Protein AF-A0A2S6GH05-F1 (afdb_monomer)

InterPro domains:
  IPR007278 Domain of unknown function DUF397 [PF04149] (9-56)

pLDDT: mean 83.88, std 10.28, range [43.91, 96.0]

Mean predicted aligned error: 5.63 Å

Solvent-accessible surface area (backbone atoms only — not comparable to full-atom values): 3932 Å² total; per-residue (Å²): 131,83,86,69,67,66,92,78,50,67,70,41,70,54,92,89,51,64,99,61,72,37,65,29,36,24,87,53,42,32,40,31,40,58,79,43,74,88,54,66,50,78,28,54,55,67,58,35,52,51,52,56,51,39,57,74,68,57,69,77,71,73,130

Structure (mmCIF, N/CA/C/O backbone):
data_AF-A0A2S6GH05-F1
#
_entry.id   AF-A0A2S6GH05-F1
#
loop_
_atom_site.group_PDB
_atom_site.id
_atom_site.type_symbol
_atom_site.label_atom_id
_atom_site.label_alt_id
_atom_site.label_comp_id
_atom_site.label_asym_id
_atom_site.label_entity_id
_atom_site.label_seq_id
_atom_site.pdbx_PDB_ins_code
_atom_site.C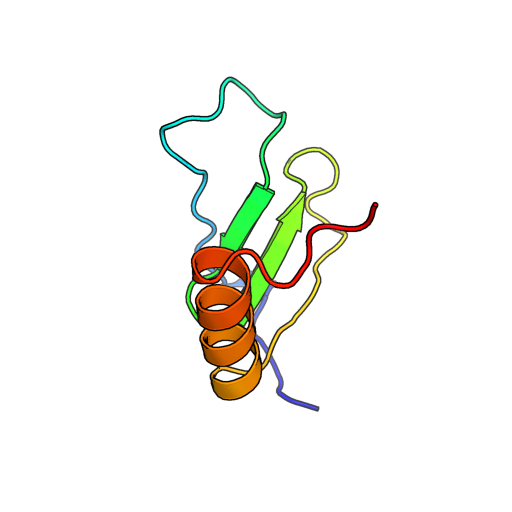artn_x
_atom_site.Cartn_y
_atom_site.Cartn_z
_atom_site.occupancy
_atom_site.B_iso_or_equiv
_atom_site.auth_seq_id
_atom_site.auth_comp_id
_atom_site.auth_asym_id
_atom_site.auth_atom_id
_atom_site.pdbx_PDB_model_num
ATOM 1 N N . MET A 1 1 ? -9.570 -18.270 -4.809 1.00 43.91 1 MET A N 1
ATOM 2 C CA . MET A 1 1 ? -8.299 -17.566 -5.058 1.00 43.91 1 MET A CA 1
ATOM 3 C C . MET A 1 1 ? -8.623 -16.562 -6.141 1.00 43.91 1 MET 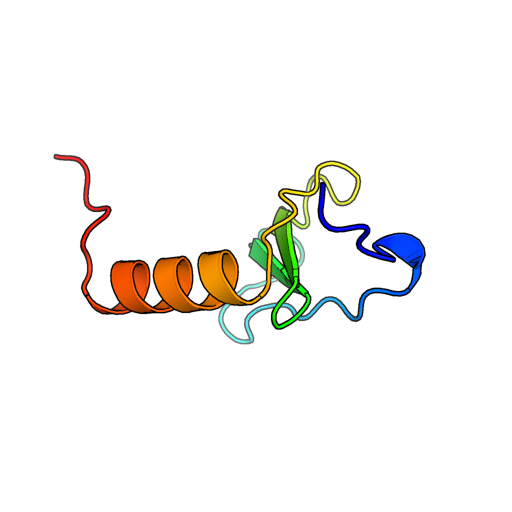A C 1
ATOM 5 O O . MET A 1 1 ? -8.986 -16.983 -7.227 1.00 43.91 1 MET A O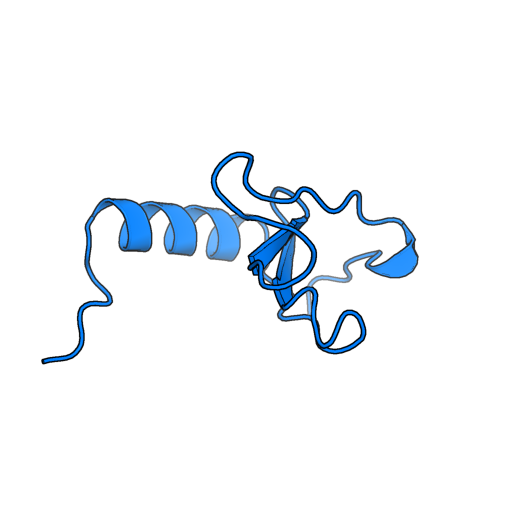 1
ATOM 9 N N . THR A 1 2 ? -8.742 -15.284 -5.800 1.00 56.44 2 THR A N 1
ATOM 10 C CA . THR A 1 2 ? -9.014 -14.249 -6.804 1.00 56.44 2 THR A CA 1
ATOM 11 C C . THR A 1 2 ? -7.779 -14.150 -7.684 1.00 56.44 2 THR A C 1
ATOM 13 O O . THR A 1 2 ? -6.691 -13.913 -7.165 1.00 56.44 2 THR A O 1
ATOM 16 N N . ASP A 1 3 ? -7.943 -14.440 -8.968 1.00 60.38 3 ASP A N 1
ATOM 17 C CA . ASP A 1 3 ? -6.869 -14.343 -9.945 1.00 60.38 3 ASP A CA 1
ATOM 18 C C . ASP A 1 3 ? -6.679 -12.859 -10.259 1.00 60.38 3 ASP A C 1
ATOM 20 O O . ASP A 1 3 ? -7.593 -12.205 -10.763 1.00 60.38 3 ASP A O 1
ATOM 24 N N . PHE A 1 4 ? -5.555 -12.295 -9.828 1.00 70.31 4 PHE A N 1
ATOM 25 C CA . PHE A 1 4 ? -5.208 -10.912 -10.127 1.00 70.31 4 PHE A CA 1
ATOM 26 C C . PHE A 1 4 ? -4.179 -10.938 -11.238 1.00 70.31 4 PHE A C 1
ATOM 28 O O . PHE A 1 4 ? -3.138 -11.581 -11.092 1.00 70.31 4 PHE A O 1
ATOM 35 N N . ASP A 1 5 ? -4.423 -10.187 -12.305 1.00 72.88 5 ASP A N 1
ATOM 36 C CA . ASP A 1 5 ? -3.418 -9.951 -13.337 1.00 72.88 5 ASP A CA 1
ATOM 37 C C . ASP A 1 5 ? -2.391 -8.920 -12.834 1.00 72.88 5 ASP A C 1
ATOM 39 O O . ASP A 1 5 ? -2.344 -7.759 -13.245 1.00 72.88 5 ASP A O 1
ATOM 43 N N . LEU A 1 6 ? -1.588 -9.342 -11.852 1.00 74.69 6 LEU A N 1
ATOM 44 C CA . LEU A 1 6 ? -0.555 -8.522 -11.218 1.00 74.69 6 LEU A CA 1
ATOM 45 C C . LEU A 1 6 ? 0.498 -7.991 -12.210 1.00 74.69 6 LEU A C 1
ATOM 47 O O . LEU A 1 6 ? 0.951 -6.860 -12.006 1.00 74.69 6 LEU A O 1
ATOM 51 N N . PRO A 1 7 ? 0.893 -8.730 -13.271 1.00 79.75 7 PRO A N 1
ATOM 52 C CA . PRO A 1 7 ? 1.754 -8.191 -14.323 1.00 79.75 7 PRO A CA 1
ATOM 53 C C . PRO A 1 7 ? 1.158 -6.979 -15.053 1.00 79.75 7 PRO A C 1
ATOM 55 O O . PRO A 1 7 ? 1.902 -6.055 -15.384 1.00 79.75 7 PRO A O 1
ATOM 58 N N . ALA A 1 8 ? -0.162 -6.948 -15.273 1.00 82.31 8 ALA A N 1
ATOM 59 C CA . ALA A 1 8 ? -0.854 -5.826 -15.915 1.00 82.31 8 ALA A CA 1
ATOM 60 C C . ALA A 1 8 ? -1.297 -4.719 -14.935 1.00 82.31 8 ALA A C 1
ATOM 62 O O . ALA A 1 8 ? -1.780 -3.662 -15.358 1.00 82.31 8 ALA A O 1
ATOM 63 N N . ALA A 1 9 ? -1.135 -4.933 -13.627 1.00 86.69 9 ALA A N 1
ATOM 64 C CA .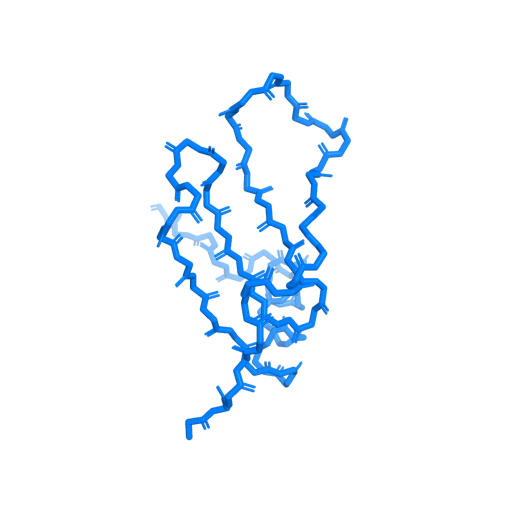 ALA A 1 9 ? -1.619 -4.018 -12.604 1.00 86.69 9 ALA A CA 1
ATOM 65 C C . ALA A 1 9 ? -0.977 -2.623 -12.704 1.00 86.69 9 ALA A C 1
ATOM 67 O O . ALA A 1 9 ? 0.244 -2.446 -12.776 1.00 86.69 9 ALA A O 1
ATOM 68 N N . ARG A 1 10 ? -1.817 -1.583 -12.634 1.00 89.69 10 ARG A N 1
ATOM 69 C CA . ARG A 1 10 ? -1.361 -0.188 -12.650 1.00 89.69 10 ARG A CA 1
ATOM 70 C C . ARG A 1 10 ? -1.016 0.292 -11.243 1.00 89.69 10 ARG A C 1
ATOM 72 O O . ARG A 1 10 ? -1.866 0.813 -10.520 1.00 89.69 10 ARG A O 1
ATOM 79 N N . TRP A 1 11 ? 0.258 0.179 -10.891 1.00 90.56 11 TRP A N 1
ATOM 80 C CA . TRP A 1 11 ? 0.791 0.610 -9.600 1.00 90.56 11 TRP A CA 1
ATOM 81 C C . TRP A 1 11 ? 0.821 2.135 -9.446 1.00 90.56 11 TRP A C 1
ATOM 83 O O . TRP A 1 11 ? 1.240 2.875 -10.341 1.00 90.56 11 TRP A O 1
ATOM 93 N N . ARG A 1 12 ? 0.369 2.622 -8.287 1.00 90.50 12 ARG A N 1
ATOM 94 C CA . ARG A 1 12 ? 0.358 4.046 -7.931 1.00 90.50 12 ARG A CA 1
ATOM 95 C C . ARG A 1 12 ? 1.108 4.254 -6.618 1.00 90.50 12 ARG A C 1
ATOM 97 O O . ARG A 1 12 ? 0.730 3.702 -5.586 1.00 90.50 12 ARG A O 1
ATOM 104 N N . LYS A 1 13 ? 2.142 5.097 -6.664 1.00 86.81 13 LYS A N 1
ATOM 105 C CA . LYS A 1 13 ? 2.819 5.629 -5.475 1.00 86.81 13 LYS A CA 1
ATOM 106 C C . LYS A 1 13 ? 1.980 6.717 -4.817 1.00 86.81 13 LYS A C 1
ATOM 108 O O . LYS A 1 13 ? 1.287 7.477 -5.497 1.00 86.81 13 LYS A O 1
ATOM 113 N N . SER A 1 14 ? 2.098 6.832 -3.497 1.00 79.00 14 SER A N 1
ATOM 114 C CA . SER A 1 14 ? 1.626 8.017 -2.782 1.00 79.00 14 SER A CA 1
ATOM 115 C C . SER A 1 14 ? 2.404 9.252 -3.237 1.00 79.00 14 SER A C 1
ATOM 117 O O . SER A 1 14 ? 3.631 9.228 -3.314 1.00 79.00 14 SER A O 1
ATOM 119 N N . SER A 1 15 ? 1.701 10.361 -3.470 1.00 79.12 15 SER A N 1
ATOM 120 C CA . SER A 1 15 ? 2.324 11.661 -3.753 1.00 79.12 15 SER A CA 1
ATOM 121 C C . SER A 1 15 ? 3.076 12.245 -2.553 1.00 79.12 15 SER A C 1
ATOM 123 O O . SER A 1 15 ? 3.811 13.215 -2.701 1.00 79.12 15 SER A O 1
ATOM 125 N N . ARG A 1 16 ? 2.893 11.668 -1.358 1.00 76.88 16 ARG A N 1
ATOM 126 C CA . ARG A 1 16 ? 3.574 12.075 -0.122 1.00 76.88 16 ARG A CA 1
ATOM 127 C C . ARG A 1 16 ? 4.904 11.353 0.103 1.00 76.88 16 ARG A C 1
ATOM 129 O O . ARG A 1 16 ? 5.566 11.631 1.097 1.00 76.88 16 ARG A O 1
ATOM 136 N N . SER A 1 17 ? 5.285 10.422 -0.768 1.00 78.50 17 SER A N 1
ATOM 137 C CA . SER A 1 17 ? 6.497 9.622 -0.597 1.00 78.50 17 SER A CA 1
ATOM 138 C C . SER A 1 17 ? 7.617 10.076 -1.541 1.00 78.50 17 SER A C 1
ATOM 140 O O . SER A 1 17 ? 7.358 10.466 -2.676 1.00 78.50 17 SER A O 1
ATOM 142 N N . GLN A 1 18 ? 8.870 10.023 -1.076 1.00 72.44 18 GLN A N 1
ATOM 143 C CA . GLN A 1 18 ? 10.049 10.413 -1.860 1.00 72.44 18 GLN A CA 1
ATOM 144 C C . GLN A 1 18 ? 10.811 9.194 -2.408 1.00 72.44 18 GLN A C 1
ATOM 146 O O . GLN A 1 18 ? 10.901 8.150 -1.758 1.00 72.44 18 GLN A O 1
ATOM 151 N N . ALA A 1 19 ? 11.387 9.365 -3.604 1.00 71.50 19 ALA A N 1
ATOM 152 C CA . ALA A 1 19 ? 12.226 8.411 -4.332 1.00 71.50 19 ALA A CA 1
ATOM 153 C C . ALA A 1 19 ? 11.634 6.989 -4.454 1.00 71.50 19 ALA A C 1
ATOM 155 O O . ALA A 1 19 ? 10.836 6.753 -5.363 1.00 71.50 19 ALA A O 1
ATOM 156 N N . GLN A 1 20 ? 12.050 6.055 -3.588 1.00 68.50 20 GLN A N 1
ATOM 157 C CA . GLN A 1 20 ? 11.817 4.603 -3.708 1.00 68.50 20 GLN A CA 1
ATOM 158 C C . GLN A 1 20 ? 11.564 3.918 -2.353 1.00 68.50 20 GLN A C 1
ATOM 160 O O . GLN A 1 20 ? 11.864 2.739 -2.173 1.00 68.50 20 GLN A O 1
ATOM 16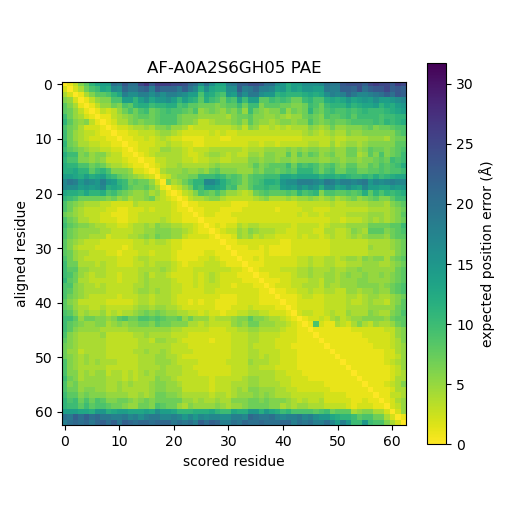5 N N . GLN A 1 21 ? 11.047 4.652 -1.369 1.00 77.62 21 GLN A N 1
ATOM 166 C CA . GLN A 1 21 ? 10.710 4.098 -0.054 1.00 77.62 21 GLN A CA 1
ATOM 167 C C . GLN A 1 21 ? 9.220 4.258 0.229 1.00 77.62 21 GLN A C 1
ATOM 169 O O . GLN A 1 21 ? 8.816 5.041 1.086 1.00 77.62 21 GLN A O 1
ATOM 174 N N . CYS A 1 22 ? 8.391 3.604 -0.579 1.00 87.06 22 CYS A N 1
ATOM 175 C CA . CYS A 1 22 ? 6.959 3.851 -0.598 1.00 87.06 22 CYS A CA 1
ATOM 176 C C . CYS A 1 22 ? 6.188 2.536 -0.629 1.00 87.06 22 CYS A C 1
ATOM 178 O O . CYS A 1 22 ? 6.588 1.580 -1.287 1.00 87.06 22 CYS A O 1
ATOM 180 N N . VAL A 1 23 ? 5.023 2.537 0.010 1.00 88.38 23 VAL A N 1
ATOM 181 C CA . VAL A 1 23 ? 3.988 1.551 -0.292 1.00 88.38 23 VAL A CA 1
ATOM 182 C C . VAL A 1 23 ? 3.299 1.968 -1.592 1.00 88.38 23 VAL A C 1
ATOM 184 O O . VAL A 1 23 ? 2.952 3.140 -1.777 1.00 88.38 23 VAL A O 1
ATOM 187 N N . GLU A 1 24 ? 3.110 1.007 -2.488 1.00 90.94 24 GLU A N 1
ATOM 188 C CA . GLU A 1 24 ? 2.400 1.159 -3.755 1.00 90.94 24 GLU A CA 1
ATOM 189 C C . GLU A 1 24 ? 1.090 0.382 -3.729 1.00 90.94 24 GLU A C 1
ATOM 191 O O . GLU A 1 24 ? 1.001 -0.699 -3.145 1.00 90.94 24 GLU A O 1
ATOM 196 N N . LEU A 1 25 ? 0.081 0.930 -4.404 1.00 90.75 25 LEU A N 1
ATOM 197 C CA . LEU A 1 25 ? -1.239 0.319 -4.511 1.00 90.75 25 LEU A CA 1
ATOM 198 C C . LEU A 1 25 ? -1.583 0.044 -5.975 1.00 90.75 25 LEU A C 1
ATOM 200 O O . LEU A 1 25 ? -1.468 0.939 -6.818 1.00 90.75 25 LEU A O 1
ATOM 204 N N . ALA A 1 26 ? -2.061 -1.167 -6.249 1.00 91.56 26 ALA A N 1
ATOM 205 C CA . ALA A 1 26 ? -2.883 -1.480 -7.409 1.00 91.56 26 ALA A CA 1
ATOM 206 C C . ALA A 1 26 ? -4.345 -1.355 -6.969 1.00 91.56 26 ALA A C 1
ATOM 208 O O . ALA A 1 26 ? -4.805 -2.057 -6.063 1.00 91.56 26 ALA A O 1
ATOM 209 N N . PHE A 1 27 ? -5.050 -0.375 -7.528 1.00 86.31 27 PHE A N 1
ATOM 210 C CA . PHE A 1 27 ? -6.31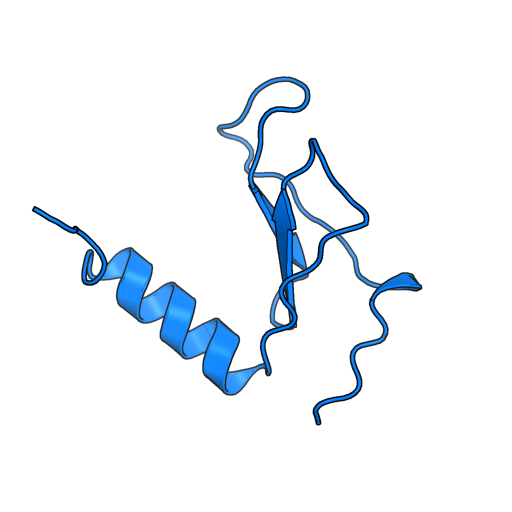4 0.083 -6.962 1.00 86.31 27 PHE A CA 1
ATOM 211 C C . PHE A 1 27 ? -7.387 -1.012 -7.012 1.00 86.31 27 PHE A C 1
ATOM 213 O O . PHE A 1 27 ? -7.846 -1.381 -8.085 1.00 86.31 27 PHE A O 1
ATOM 220 N N . GLY A 1 28 ? -7.817 -1.485 -5.840 1.00 85.50 28 GLY A N 1
ATOM 221 C CA . GLY A 1 28 ? -8.829 -2.536 -5.717 1.00 85.50 28 GLY A CA 1
ATOM 222 C C . GLY A 1 28 ? -8.272 -3.957 -5.667 1.00 85.50 28 GLY A C 1
ATOM 223 O O . GLY A 1 28 ? -9.068 -4.880 -5.532 1.00 85.50 28 GLY A O 1
ATOM 224 N N . GLU A 1 29 ? -6.952 -4.133 -5.761 1.00 88.62 29 GLU A N 1
ATOM 225 C CA . GLU A 1 29 ? -6.376 -5.445 -6.071 1.00 88.62 29 GLU A CA 1
ATOM 226 C C . GLU A 1 29 ? -5.158 -5.815 -5.238 1.00 88.62 29 GLU A C 1
ATOM 228 O O . GLU A 1 29 ? -5.031 -6.968 -4.852 1.00 88.62 29 GLU A O 1
ATOM 233 N N . ALA A 1 30 ? -4.222 -4.901 -4.975 1.00 90.25 30 ALA A N 1
ATOM 234 C CA . ALA A 1 30 ? -2.970 -5.313 -4.345 1.00 90.25 30 ALA A CA 1
ATOM 235 C C . ALA A 1 30 ? -2.176 -4.170 -3.711 1.00 90.25 30 ALA A C 1
ATOM 237 O O . ALA A 1 30 ? -2.354 -2.990 -4.025 1.00 90.25 30 ALA A O 1
ATOM 238 N N . VAL A 1 31 ? -1.263 -4.557 -2.822 1.00 90.62 31 VAL A N 1
ATOM 239 C CA . VAL A 1 31 ? -0.319 -3.685 -2.117 1.00 90.62 31 VAL A CA 1
ATOM 240 C C . VAL A 1 31 ? 1.084 -4.268 -2.264 1.00 90.62 31 VAL A C 1
ATOM 242 O O . VAL A 1 31 ? 1.257 -5.483 -2.171 1.00 90.62 31 VAL A O 1
ATOM 245 N N . ARG A 1 32 ? 2.097 -3.424 -2.462 1.00 91.19 32 ARG A N 1
ATOM 246 C CA . ARG A 1 32 ? 3.507 -3.846 -2.418 1.00 91.19 32 ARG A CA 1
ATOM 247 C C . ARG A 1 32 ? 4.413 -2.756 -1.861 1.00 91.19 32 ARG A C 1
ATOM 249 O O . ARG A 1 32 ? 4.028 -1.589 -1.810 1.00 91.19 32 ARG A O 1
ATOM 256 N N . ASP A 1 33 ? 5.625 -3.138 -1.479 1.00 89.31 33 ASP A N 1
ATOM 257 C CA . ASP A 1 33 ? 6.695 -2.198 -1.138 1.00 89.31 33 ASP A CA 1
ATOM 258 C C . ASP A 1 33 ? 7.531 -1.896 -2.391 1.00 89.31 33 ASP A C 1
ATOM 260 O O . ASP A 1 33 ? 7.977 -2.812 -3.082 1.00 89.31 33 ASP A O 1
ATOM 264 N N . SER A 1 34 ? 7.769 -0.617 -2.697 1.00 88.19 34 SER A N 1
ATOM 265 C CA . SER A 1 34 ? 8.543 -0.212 -3.878 1.00 88.19 34 SER A CA 1
ATOM 266 C C . SER A 1 34 ? 9.999 -0.697 -3.859 1.00 88.19 34 SER A C 1
ATOM 268 O O . SER A 1 34 ? 10.627 -0.769 -4.912 1.00 88.19 34 SER A O 1
ATOM 270 N N . LYS A 1 35 ? 10.558 -1.008 -2.682 1.00 87.06 35 LYS A N 1
ATOM 271 C CA . LYS A 1 35 ? 11.906 -1.580 -2.511 1.00 87.06 35 LYS A CA 1
ATOM 272 C C . LYS A 1 35 ? 11.954 -3.059 -2.883 1.00 87.06 35 LYS A C 1
ATOM 274 O O . LYS A 1 35 ? 13.038 -3.587 -3.111 1.00 87.06 35 LYS A O 1
ATOM 279 N N . ASN A 1 36 ? 10.805 -3.729 -2.906 1.00 89.38 36 ASN A N 1
ATOM 280 C CA . ASN A 1 36 ? 10.692 -5.135 -3.261 1.00 89.38 36 ASN A CA 1
ATOM 281 C C . ASN A 1 36 ? 9.455 -5.359 -4.148 1.00 89.38 36 ASN A C 1
ATOM 283 O O . ASN A 1 36 ? 8.459 -5.930 -3.693 1.00 89.38 36 ASN A O 1
ATOM 287 N N . PRO A 1 37 ? 9.495 -4.884 -5.408 1.00 88.12 37 PRO A N 1
ATOM 288 C CA . PRO A 1 37 ? 8.324 -4.849 -6.283 1.00 88.12 37 PRO A CA 1
ATOM 289 C C . PRO A 1 37 ? 7.778 -6.239 -6.647 1.00 88.12 37 PRO A C 1
ATOM 291 O O . PRO A 1 37 ? 6.628 -6.332 -7.079 1.00 88.12 37 PRO A O 1
ATOM 294 N N . ASP A 1 38 ? 8.569 -7.294 -6.432 1.00 88.62 38 ASP A N 1
ATOM 295 C CA . ASP A 1 38 ? 8.205 -8.692 -6.689 1.00 88.62 38 ASP A CA 1
ATOM 296 C C . ASP A 1 38 ? 7.420 -9.328 -5.530 1.00 88.62 38 ASP A C 1
ATOM 298 O O . ASP A 1 38 ? 6.871 -10.423 -5.662 1.00 88.62 38 ASP A O 1
ATOM 302 N N . ARG A 1 39 ? 7.377 -8.681 -4.359 1.00 88.44 39 ARG A N 1
ATOM 303 C CA . ARG A 1 39 ? 6.624 -9.158 -3.192 1.00 88.44 39 ARG A CA 1
ATOM 304 C C . ARG A 1 39 ? 5.306 -8.403 -3.097 1.00 88.44 39 ARG A C 1
ATOM 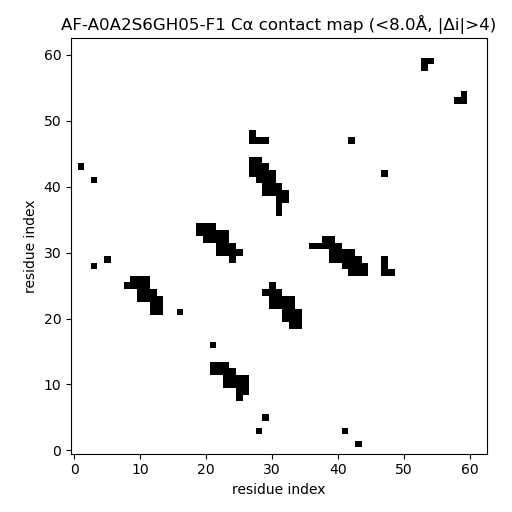306 O O . ARG A 1 39 ? 5.233 -7.301 -2.557 1.00 88.44 39 ARG A O 1
ATOM 313 N N . VAL A 1 40 ? 4.259 -9.032 -3.623 1.00 91.00 40 VAL A N 1
ATOM 314 C CA . VAL A 1 40 ? 2.915 -8.460 -3.711 1.00 91.00 40 VAL A CA 1
ATOM 315 C C . VAL A 1 40 ? 1.973 -9.128 -2.715 1.00 91.00 40 VAL A C 1
ATOM 317 O O . VAL A 1 40 ? 1.849 -10.351 -2.683 1.00 91.00 40 VAL A O 1
ATOM 320 N N . LEU A 1 41 ? 1.261 -8.313 -1.939 1.00 90.12 41 LEU A N 1
ATOM 321 C CA . LEU A 1 41 ? 0.099 -8.742 -1.172 1.00 90.12 41 LEU A CA 1
ATOM 322 C C . LEU A 1 41 ? -1.157 -8.502 -2.012 1.00 90.12 41 LEU A C 1
ATOM 324 O O . LEU A 1 41 ? -1.634 -7.372 -2.125 1.00 90.12 41 LEU A O 1
ATOM 328 N N . ALA A 1 42 ? -1.681 -9.568 -2.608 1.00 90.44 42 ALA A N 1
ATOM 329 C CA . ALA A 1 42 ? -2.899 -9.505 -3.399 1.00 90.44 42 ALA A CA 1
ATOM 330 C C . ALA A 1 42 ? -4.145 -9.558 -2.495 1.00 90.44 42 ALA A C 1
ATOM 332 O O . ALA A 1 42 ? -4.275 -10.424 -1.629 1.00 90.44 42 ALA A O 1
ATOM 333 N N . LEU A 1 43 ? -5.056 -8.609 -2.689 1.00 83.62 43 LEU A N 1
ATOM 334 C CA . LEU A 1 43 ? -6.253 -8.363 -1.893 1.00 83.62 43 LEU A CA 1
ATOM 335 C C . LEU A 1 43 ? -7.480 -8.335 -2.811 1.00 83.62 43 LEU A C 1
ATOM 337 O O . LEU A 1 43 ? -7.583 -7.501 -3.703 1.00 83.62 43 LEU A O 1
ATOM 341 N N . GLY A 1 44 ? -8.461 -9.213 -2.576 1.00 82.56 44 GLY A N 1
ATOM 342 C CA . GLY A 1 44 ? -9.708 -9.203 -3.360 1.00 82.56 44 GLY A CA 1
ATOM 343 C C . GLY A 1 44 ? -10.424 -7.865 -3.218 1.00 82.56 44 GLY A C 1
ATOM 344 O O . GLY A 1 44 ? -10.321 -7.241 -2.167 1.00 82.56 44 GLY A O 1
ATOM 345 N N . GLY A 1 45 ? -11.195 -7.427 -4.217 1.00 85.56 45 GLY A N 1
ATOM 346 C CA . GLY A 1 45 ? -11.811 -6.092 -4.198 1.00 85.56 45 GLY A CA 1
ATOM 347 C C . GLY A 1 45 ? -12.619 -5.761 -2.934 1.00 85.56 45 GLY A C 1
ATOM 348 O O . GLY A 1 45 ? -12.614 -4.616 -2.484 1.00 85.56 45 GLY A O 1
ATOM 349 N N . SER A 1 46 ? -13.280 -6.748 -2.318 1.00 89.25 46 SER A N 1
ATOM 350 C CA . SER A 1 46 ? -13.932 -6.582 -1.010 1.00 89.25 46 SER A CA 1
ATOM 351 C C . SER A 1 46 ? -12.917 -6.403 0.123 1.00 89.25 46 SER A C 1
ATOM 353 O O . SER A 1 46 ? -12.993 -5.412 0.845 1.00 89.25 46 SER A O 1
ATOM 355 N N . ALA A 1 47 ? -11.940 -7.305 0.237 1.00 90.44 47 ALA A N 1
ATOM 356 C CA . ALA A 1 47 ? -10.881 -7.248 1.243 1.00 90.44 47 ALA A CA 1
ATOM 357 C C . ALA A 1 47 ? -10.052 -5.957 1.144 1.00 90.44 47 ALA A C 1
ATOM 359 O O . ALA A 1 47 ? -9.763 -5.335 2.161 1.00 90.44 47 ALA A O 1
ATOM 360 N N . TYR A 1 48 ? -9.739 -5.503 -0.071 1.00 89.88 48 TYR A N 1
ATOM 361 C CA . TYR A 1 48 ? -9.043 -4.245 -0.326 1.00 89.88 48 TYR A CA 1
ATOM 362 C C . TYR A 1 48 ? -9.838 -3.042 0.205 1.00 89.88 48 TYR A C 1
ATOM 364 O O . TYR A 1 48 ? -9.295 -2.181 0.898 1.00 89.88 48 TYR A O 1
ATOM 372 N N . ARG A 1 49 ? -11.148 -2.982 -0.081 1.00 91.25 49 ARG A N 1
ATOM 373 C CA . ARG A 1 49 ? -12.022 -1.903 0.413 1.00 91.25 49 ARG A CA 1
ATOM 374 C C . ARG A 1 49 ? -12.142 -1.913 1.936 1.00 91.25 49 ARG A C 1
ATOM 376 O O . ARG A 1 49 ? -12.045 -0.843 2.536 1.00 91.25 49 ARG A O 1
ATOM 383 N N . SER A 1 50 ? -12.314 -3.087 2.544 1.00 93.19 50 SER A N 1
ATOM 384 C CA . SER A 1 50 ? -12.361 -3.238 4.003 1.00 93.19 50 SER A CA 1
ATOM 385 C C . SER A 1 50 ? -11.050 -2.805 4.652 1.00 93.19 50 SER A C 1
ATOM 387 O O . SER A 1 50 ? -11.066 -1.979 5.558 1.00 93.19 50 SER A O 1
ATOM 389 N N . PHE A 1 51 ? -9.913 -3.256 4.119 1.00 89.50 51 PHE A N 1
ATOM 390 C CA . PHE A 1 51 ? -8.591 -2.858 4.596 1.00 89.50 51 PHE A CA 1
ATOM 391 C C . PHE A 1 51 ? -8.409 -1.334 4.584 1.00 89.50 51 PHE A C 1
ATOM 393 O O . PHE A 1 51 ? -8.028 -0.748 5.595 1.00 89.50 51 PHE A O 1
ATOM 400 N N . LEU A 1 52 ? -8.738 -0.661 3.475 1.00 89.06 52 LEU A N 1
ATOM 401 C CA . LEU A 1 52 ? -8.639 0.799 3.407 1.00 89.06 52 LEU A CA 1
ATOM 402 C C . LEU A 1 52 ? -9.593 1.511 4.374 1.00 89.06 52 LEU A C 1
ATOM 404 O O . LEU A 1 52 ? -9.258 2.590 4.867 1.00 89.06 52 LEU A O 1
ATOM 408 N N . ALA A 1 53 ? -10.782 0.957 4.623 1.00 93.56 53 ALA A N 1
ATOM 409 C CA . ALA A 1 53 ? -11.700 1.500 5.618 1.00 93.56 53 ALA A CA 1
ATOM 410 C C . ALA A 1 53 ? -11.105 1.389 7.030 1.00 93.56 53 ALA A C 1
ATOM 412 O O . ALA A 1 53 ? -11.083 2.379 7.756 1.00 93.56 53 ALA A O 1
ATOM 413 N N . ASP A 1 54 ? -10.539 0.237 7.381 1.00 94.06 54 ASP A N 1
ATOM 414 C CA . ASP A 1 54 ? -9.942 0.007 8.697 1.00 94.06 54 ASP A CA 1
ATOM 415 C C . ASP A 1 54 ? -8.663 0.831 8.926 1.00 94.06 54 ASP A C 1
ATOM 417 O O . ASP A 1 54 ? -8.455 1.333 10.030 1.00 94.06 54 ASP A O 1
ATOM 421 N N . VAL A 1 55 ? -7.852 1.067 7.885 1.00 90.06 55 VAL A N 1
ATOM 422 C CA . VAL A 1 55 ? -6.712 2.004 7.940 1.00 90.06 55 VAL A CA 1
ATOM 423 C C . VAL A 1 55 ? -7.185 3.437 8.196 1.00 90.06 55 VAL A C 1
ATOM 425 O O . VAL A 1 55 ? -6.614 4.126 9.036 1.00 90.06 55 VAL A O 1
ATOM 428 N N . ARG A 1 56 ? -8.241 3.902 7.509 1.00 90.19 56 ARG A N 1
ATOM 429 C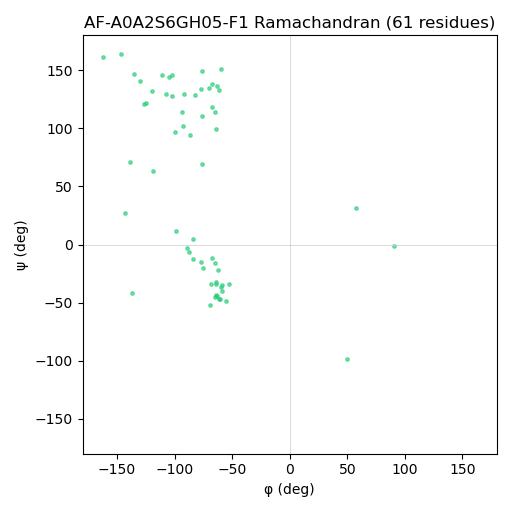 CA . ARG A 1 56 ? -8.808 5.250 7.734 1.00 90.19 56 ARG A CA 1
ATOM 430 C C . ARG A 1 56 ? -9.380 5.422 9.137 1.00 90.19 56 ARG A C 1
ATOM 432 O O . ARG A 1 56 ? -9.362 6.527 9.663 1.00 90.19 56 ARG A O 1
ATOM 439 N N . LEU A 1 57 ? -9.900 4.340 9.705 1.00 96.00 57 LEU A N 1
ATOM 440 C CA . LEU A 1 57 ? -10.419 4.285 11.067 1.00 96.00 57 LEU A CA 1
ATOM 441 C C . LEU A 1 57 ? -9.321 4.033 12.116 1.00 96.00 57 LEU A C 1
ATOM 443 O O . LEU A 1 57 ? -9.650 3.865 13.286 1.00 96.00 57 LEU A O 1
ATOM 447 N N . AS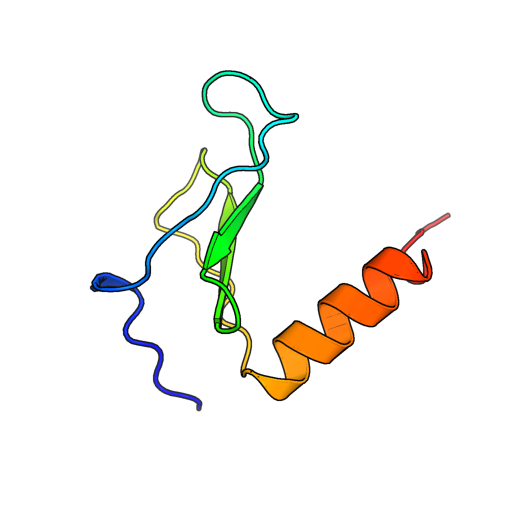P A 1 58 ? -8.045 3.994 11.713 1.00 92.31 58 ASP A N 1
ATOM 448 C CA . ASP A 1 58 ? -6.884 3.806 12.594 1.00 92.31 58 ASP A CA 1
ATOM 449 C C . ASP A 1 58 ? -6.935 2.504 13.426 1.00 92.31 58 ASP A C 1
ATOM 451 O O . ASP A 1 58 ? -6.431 2.422 14.546 1.00 92.31 58 ASP A O 1
ATOM 455 N N . ARG A 1 59 ? -7.556 1.442 12.890 1.00 93.19 59 ARG A N 1
ATOM 456 C CA . ARG A 1 59 ? -7.825 0.197 13.645 1.00 93.19 59 ARG A CA 1
ATOM 457 C C . ARG A 1 59 ? -6.612 -0.708 13.823 1.00 93.19 59 ARG A C 1
ATOM 459 O O . ARG A 1 59 ? -6.651 -1.622 14.641 1.00 93.19 59 ARG A O 1
ATOM 466 N N . PHE A 1 60 ? -5.554 -0.470 13.053 1.00 85.75 60 PHE A N 1
ATOM 467 C CA . PHE A 1 60 ? -4.331 -1.275 13.062 1.00 85.75 60 PHE A CA 1
ATOM 468 C C . PHE A 1 60 ? -3.206 -0.659 13.895 1.00 85.75 60 PHE A C 1
ATOM 470 O O . PHE A 1 60 ? -2.075 -1.137 13.814 1.00 85.75 60 PHE A O 1
ATOM 477 N N . ARG A 1 61 ? -3.477 0.375 14.706 1.00 80.25 61 ARG A N 1
ATOM 478 C CA . ARG A 1 61 ? -2.500 0.824 15.703 1.00 80.25 61 ARG A CA 1
ATOM 479 C C . ARG A 1 61 ? -2.264 -0.279 16.721 1.00 80.25 61 ARG A C 1
ATOM 481 O O . ARG A 1 61 ? -3.031 -0.478 17.660 1.00 80.25 61 ARG A O 1
ATOM 488 N N . THR A 1 62 ? -1.171 -0.993 16.524 1.00 66.06 62 THR A N 1
ATOM 489 C CA . THR A 1 62 ? -0.533 -1.777 17.570 1.00 66.06 62 THR A CA 1
ATOM 490 C C . THR A 1 62 ? 0.037 -0.821 18.615 1.00 66.06 62 THR A C 1
ATOM 492 O O . THR A 1 62 ? 0.560 0.238 18.260 1.00 66.06 62 THR A O 1
ATOM 495 N N . ARG A 1 63 ? -0.135 -1.178 19.892 1.00 58.16 63 ARG A N 1
ATOM 496 C CA . ARG A 1 63 ? 0.497 -0.485 21.023 1.00 58.16 63 ARG A CA 1
ATOM 497 C C . ARG A 1 63 ? 2.013 -0.456 20.891 1.00 58.16 63 ARG A C 1
ATOM 499 O O . ARG A 1 63 ? 2.559 -1.437 20.340 1.00 58.16 63 ARG A O 1
#

Radius of gyration: 12.33 Å; Cα contacts (8 Å, |Δi|>4): 74; chains: 1; bounding box: 26×30×37 Å

Foldseek 3Di:
DPDDPLVPFDWDFDPPDDDQQTWIDRPQFWIDRSVCSVDIDTAHSVRNVVVVVCVVVVVPDDD

Nearest PDB structures (foldseek):
  5jy7-assembly2_N  TM=4.707E-01  e=3.665E+00  Mycolicibacterium smegmatis MC2 155

Sequence (63 aa):
MTDFDLPAARWRKSSRSQAQQCVELAFGEAVRDSKNPDRVLALGGSAYRSFLADVRLDRFRTR

Secondary structure (DSSP, 8-state):
-----TTT--EEE-TT--TT--EEEETTTEEEETTSTT-EEE--HHHHHHHHHHHHTTTT---

Organism: NCBI:txid155976